Protein AF-A0A6P0XL24-F1 (afdb_monomer_lite)

Foldseek 3Di:
DCDDDPHPLNVQVVQLVDQDEEEAEDDQVQFQHEQEDPPAEREHQAAYEYDAPAANTYEYAPQLPAHENYEYHNPDPDDHHYHYHRHHFYNADHPDDDGHYDYD

pLDDT: mean 95.88, std 4.55, range [62.28, 98.69]

Sequence (104 aa):
MDSGNGSLRDAIAMANATPDADTITFDSSLTGMTIGLTSGELSITNSLTINGLGANLLTVDAQQNGFRVFNIDNGSDDLINVFIDGLTITGGNPIGGGGGIFTF

Structure (mmCIF, N/CA/C/O backbone):
data_AF-A0A6P0XL24-F1
#
_entry.id   AF-A0A6P0XL24-F1
#
loop_
_atom_site.group_PDB
_atom_site.id
_atom_site.type_symbol
_atom_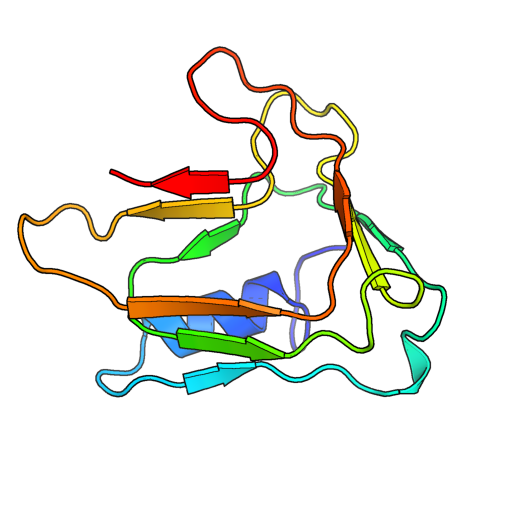site.label_atom_id
_atom_site.label_alt_id
_atom_site.label_comp_id
_atom_site.label_asym_id
_atom_site.label_entity_id
_atom_site.label_seq_id
_atom_site.pdbx_PDB_ins_code
_atom_site.Cartn_x
_atom_site.Cartn_y
_atom_site.Cartn_z
_atom_site.occupancy
_atom_site.B_iso_or_equiv
_atom_site.auth_seq_id
_atom_site.auth_comp_id
_atom_site.auth_asym_id
_atom_site.auth_atom_id
_atom_site.pdbx_PDB_model_num
ATOM 1 N N . MET A 1 1 ? 1.167 8.682 11.256 1.00 62.28 1 MET A N 1
ATOM 2 C CA . MET A 1 1 ? 1.949 9.107 10.081 1.00 62.28 1 MET A CA 1
ATOM 3 C C . MET A 1 1 ? 2.245 7.854 9.287 1.00 62.28 1 MET A C 1
ATOM 5 O O . MET A 1 1 ? 2.660 6.875 9.892 1.00 62.28 1 MET A O 1
ATOM 9 N N . ASP A 1 2 ? 1.980 7.853 7.986 1.00 85.69 2 ASP A N 1
ATOM 10 C CA . ASP A 1 2 ? 2.252 6.726 7.080 1.00 85.69 2 ASP A CA 1
ATOM 11 C C . ASP A 1 2 ? 3.706 6.698 6.585 1.00 85.69 2 ASP A C 1
ATOM 13 O O . ASP A 1 2 ? 4.013 6.088 5.565 1.00 85.69 2 ASP A O 1
ATOM 17 N N . SER A 1 3 ? 4.590 7.399 7.290 1.00 83.44 3 SER A N 1
ATOM 18 C CA . SER A 1 3 ? 6.005 7.558 6.991 1.00 83.44 3 SER A CA 1
ATOM 19 C C . SER A 1 3 ? 6.843 7.312 8.246 1.00 83.44 3 SER A C 1
ATOM 21 O O . SER A 1 3 ? 6.372 7.484 9.374 1.00 83.44 3 SER A O 1
ATOM 23 N N . GLY A 1 4 ? 8.093 6.901 8.035 1.00 91.94 4 GLY A N 1
ATOM 24 C CA . GLY A 1 4 ? 9.034 6.532 9.091 1.00 91.94 4 GLY A CA 1
ATOM 25 C C . GLY A 1 4 ? 9.270 5.025 9.182 1.00 91.94 4 GLY A C 1
ATOM 26 O O . GLY A 1 4 ? 8.536 4.228 8.593 1.00 91.94 4 GLY A O 1
ATOM 27 N N . ASN A 1 5 ? 10.318 4.662 9.922 1.00 94.56 5 ASN A N 1
ATOM 28 C CA . ASN A 1 5 ? 10.800 3.290 10.048 1.00 94.56 5 ASN A CA 1
ATOM 29 C C . ASN A 1 5 ? 9.691 2.343 10.535 1.00 94.56 5 ASN A C 1
ATOM 31 O O . ASN A 1 5 ? 9.088 2.588 11.582 1.00 94.56 5 ASN A O 1
ATOM 35 N N . GLY A 1 6 ? 9.456 1.257 9.800 1.00 94.62 6 GLY A N 1
ATOM 36 C CA . GLY A 1 6 ? 8.434 0.253 10.124 1.00 94.62 6 GLY A CA 1
ATOM 37 C C . GLY A 1 6 ? 7.008 0.617 9.694 1.00 94.62 6 GLY A C 1
ATOM 38 O O . GLY A 1 6 ? 6.070 -0.115 10.000 1.00 94.62 6 GLY A O 1
ATOM 39 N N . SER A 1 7 ? 6.819 1.731 8.980 1.00 97.50 7 SER A N 1
ATOM 40 C CA . SER A 1 7 ? 5.555 2.011 8.291 1.00 97.50 7 SER A CA 1
ATOM 41 C C . SER A 1 7 ? 5.386 1.116 7.057 1.00 97.50 7 SER A C 1
ATOM 43 O O . SER A 1 7 ? 6.358 0.614 6.498 1.00 97.50 7 SER A O 1
ATOM 45 N N . LEU A 1 8 ? 4.149 0.963 6.572 1.00 98.00 8 LEU A N 1
ATOM 46 C CA . LEU A 1 8 ? 3.886 0.237 5.322 1.00 98.00 8 LEU A CA 1
ATOM 47 C C . LEU A 1 8 ? 4.637 0.854 4.130 1.00 98.00 8 LEU A C 1
ATOM 49 O O . LEU A 1 8 ? 5.175 0.134 3.295 1.00 98.00 8 LEU A O 1
ATOM 53 N N . ARG A 1 9 ? 4.714 2.187 4.068 1.00 98.31 9 ARG A N 1
ATOM 54 C CA . ARG A 1 9 ? 5.454 2.900 3.020 1.00 98.31 9 ARG A CA 1
ATOM 55 C C . ARG A 1 9 ? 6.944 2.577 3.053 1.00 98.31 9 ARG A C 1
ATOM 57 O O . ARG A 1 9 ? 7.537 2.367 2.003 1.00 98.31 9 ARG A O 1
ATOM 64 N N . ASP A 1 10 ? 7.524 2.538 4.246 1.00 97.81 10 ASP A N 1
ATOM 65 C CA . ASP A 1 10 ? 8.926 2.182 4.457 1.00 97.81 10 ASP A CA 1
ATOM 66 C C . ASP A 1 10 ? 9.199 0.722 4.065 1.00 97.81 10 ASP A C 1
ATOM 68 O O . ASP A 1 10 ? 10.123 0.451 3.304 1.00 97.81 10 ASP A O 1
ATOM 72 N N . ALA A 1 11 ? 8.328 -0.209 4.467 1.00 98.25 11 ALA A N 1
ATOM 73 C CA . ALA A 1 11 ? 8.425 -1.615 4.074 1.00 98.25 11 ALA A CA 1
ATOM 74 C C . ALA A 1 11 ? 8.359 -1.815 2.549 1.00 98.25 11 ALA A C 1
ATOM 76 O O . ALA A 1 11 ? 9.155 -2.571 1.996 1.00 98.25 11 ALA A O 1
ATOM 77 N N . ILE A 1 12 ? 7.463 -1.102 1.858 1.00 98.44 12 ILE A N 1
ATOM 78 C CA . ILE A 1 12 ? 7.381 -1.132 0.390 1.00 98.44 12 ILE A CA 1
ATOM 79 C C . ILE A 1 12 ? 8.632 -0.515 -0.244 1.00 98.44 12 ILE A C 1
ATOM 81 O O . ILE A 1 12 ? 9.159 -1.063 -1.207 1.00 98.44 12 ILE A O 1
ATOM 85 N N . ALA A 1 13 ? 9.148 0.592 0.295 1.00 98.00 13 ALA A N 1
ATOM 86 C CA . ALA A 1 13 ? 10.373 1.205 -0.213 1.00 98.00 13 ALA A CA 1
ATOM 87 C C . ALA A 1 13 ? 11.584 0.264 -0.091 1.00 98.00 13 ALA A C 1
ATOM 89 O O . ALA A 1 13 ? 12.399 0.209 -1.009 1.00 98.00 13 ALA A O 1
ATOM 90 N N . MET A 1 14 ? 11.677 -0.500 1.002 1.00 97.75 14 MET A N 1
ATOM 91 C CA . MET A 1 14 ? 12.698 -1.539 1.159 1.00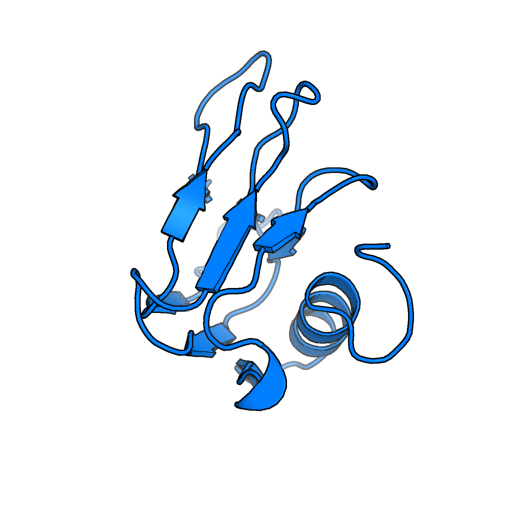 97.75 14 MET A CA 1
ATOM 92 C C . MET A 1 14 ? 12.517 -2.673 0.143 1.00 97.75 14 MET A C 1
ATOM 94 O O . MET A 1 14 ? 13.485 -3.021 -0.525 1.00 97.75 14 MET A O 1
ATOM 98 N N . ALA A 1 15 ? 11.293 -3.183 -0.033 1.00 98.00 15 ALA A N 1
ATOM 99 C CA . ALA A 1 15 ? 10.991 -4.245 -1.000 1.00 98.00 15 ALA A CA 1
ATOM 100 C C . ALA A 1 15 ? 11.234 -3.828 -2.463 1.00 98.00 15 ALA A C 1
ATOM 102 O O . ALA A 1 15 ? 11.632 -4.624 -3.306 1.00 98.00 15 ALA A O 1
ATOM 103 N N . ASN A 1 16 ? 11.035 -2.552 -2.786 1.00 97.81 16 ASN A N 1
ATOM 104 C CA . ASN A 1 16 ? 11.369 -2.019 -4.105 1.00 97.81 16 ASN A CA 1
ATOM 105 C C . ASN A 1 16 ? 12.888 -1.947 -4.352 1.00 97.81 16 ASN A C 1
ATOM 107 O O . ASN A 1 16 ? 13.313 -1.865 -5.502 1.00 97.81 16 ASN A O 1
ATOM 111 N N . ALA A 1 17 ? 13.703 -1.915 -3.292 1.00 97.38 17 ALA A N 1
ATOM 112 C CA . ALA A 1 17 ? 15.156 -1.773 -3.372 1.00 97.38 17 ALA A CA 1
ATOM 113 C C . ALA A 1 17 ? 15.906 -3.118 -3.365 1.00 97.38 17 ALA A C 1
ATOM 115 O O . ALA A 1 17 ? 17.125 -3.142 -3.559 1.00 97.38 17 ALA A O 1
ATOM 116 N N . THR A 1 18 ? 15.207 -4.226 -3.132 1.00 93.75 18 THR A N 1
ATOM 117 C CA . THR A 1 18 ? 15.751 -5.584 -3.194 1.00 93.75 18 THR A CA 1
ATOM 118 C C . THR A 1 18 ? 15.530 -6.172 -4.592 1.00 93.75 18 THR A C 1
ATOM 120 O O . THR A 1 18 ? 14.558 -5.818 -5.248 1.00 93.75 18 THR A O 1
ATOM 123 N N . PRO A 1 19 ? 16.423 -7.036 -5.111 1.00 89.75 19 PRO A N 1
ATOM 124 C CA . PRO A 1 19 ? 16.186 -7.715 -6.390 1.00 89.75 19 PRO A CA 1
ATOM 125 C C . PRO A 1 19 ? 15.132 -8.826 -6.301 1.00 89.75 19 PRO A C 1
ATOM 127 O O . PRO A 1 19 ? 14.401 -9.063 -7.260 1.00 89.75 19 PRO A O 1
ATOM 130 N N . ASP A 1 20 ? 15.076 -9.514 -5.160 1.00 92.81 20 ASP A N 1
ATOM 131 C CA . ASP A 1 20 ? 14.181 -10.645 -4.926 1.00 92.81 20 ASP A CA 1
ATOM 132 C C . ASP A 1 20 ? 12.822 -10.180 -4.389 1.00 92.81 20 ASP A C 1
ATOM 134 O O . ASP A 1 20 ? 12.707 -9.117 -3.786 1.00 92.81 20 ASP A O 1
ATOM 138 N N . ALA A 1 21 ? 11.786 -10.997 -4.589 1.00 94.12 21 ALA A N 1
ATOM 139 C CA . ALA A 1 21 ? 10.449 -10.671 -4.110 1.00 94.12 21 ALA A CA 1
ATOM 140 C C . ALA A 1 21 ? 10.340 -10.813 -2.584 1.00 94.12 21 ALA A C 1
ATOM 142 O O . ALA A 1 21 ? 10.518 -11.904 -2.036 1.00 94.12 21 ALA A O 1
ATOM 143 N N . ASP A 1 22 ? 9.963 -9.726 -1.914 1.00 98.31 22 ASP A N 1
ATOM 144 C CA . ASP A 1 22 ? 9.800 -9.689 -0.462 1.00 98.31 22 ASP A CA 1
ATOM 145 C C . ASP A 1 22 ? 8.365 -9.979 -0.011 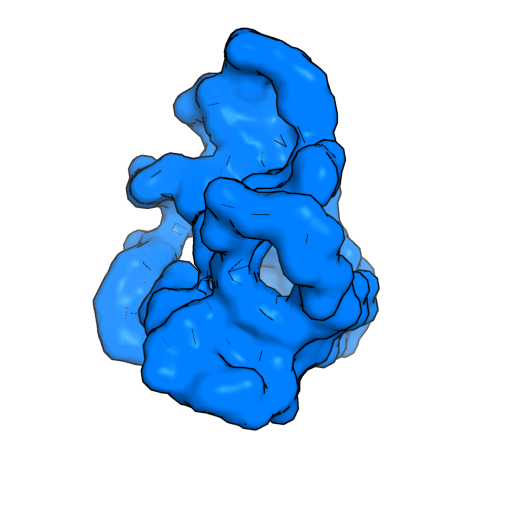1.00 98.31 22 ASP A C 1
ATOM 147 O O . ASP A 1 22 ? 7.391 -9.837 -0.755 1.00 98.31 22 ASP A O 1
ATOM 151 N N . THR A 1 23 ? 8.223 -10.371 1.257 1.00 98.44 23 THR A N 1
ATOM 152 C CA . THR A 1 23 ? 6.922 -10.503 1.923 1.00 98.44 23 THR A CA 1
ATOM 153 C C . THR A 1 23 ? 6.796 -9.485 3.048 1.00 98.44 23 THR A C 1
ATOM 155 O O . THR A 1 23 ? 7.537 -9.524 4.027 1.00 98.44 23 THR A O 1
ATOM 158 N N . ILE A 1 24 ? 5.806 -8.606 2.933 1.00 98.56 24 ILE A N 1
ATOM 159 C CA . ILE A 1 24 ? 5.409 -7.648 3.958 1.00 98.56 24 ILE A CA 1
ATOM 160 C C . ILE A 1 24 ? 4.318 -8.284 4.821 1.00 98.56 24 ILE A C 1
ATOM 162 O O . ILE A 1 24 ? 3.262 -8.686 4.328 1.00 98.56 24 ILE A O 1
ATOM 166 N N . THR A 1 25 ? 4.571 -8.344 6.126 1.00 98.19 25 THR A N 1
ATOM 167 C CA . THR A 1 25 ? 3.621 -8.791 7.153 1.00 98.19 25 THR A CA 1
ATOM 168 C C . THR A 1 25 ? 3.366 -7.679 8.159 1.00 98.19 25 THR A C 1
ATOM 170 O O . THR A 1 25 ? 4.217 -6.814 8.359 1.00 98.19 25 THR A O 1
ATOM 173 N N . PHE A 1 26 ? 2.232 -7.737 8.850 1.00 98.19 26 PHE A N 1
ATOM 174 C CA . PHE A 1 26 ? 1.861 -6.749 9.860 1.00 98.19 26 PHE A CA 1
ATOM 175 C C . PHE A 1 26 ? 1.934 -7.330 11.267 1.00 98.19 26 PHE A C 1
ATOM 177 O O . PHE A 1 26 ? 1.610 -8.496 11.493 1.00 98.19 26 PHE A O 1
ATOM 184 N N . ASP A 1 27 ? 2.331 -6.495 12.226 1.00 97.88 27 ASP A N 1
ATOM 185 C CA . ASP A 1 27 ? 2.251 -6.851 13.637 1.00 97.88 27 ASP A CA 1
ATOM 186 C C . ASP A 1 27 ? 0.780 -6.995 14.060 1.00 97.88 27 ASP A C 1
ATOM 188 O O . ASP A 1 27 ? -0.067 -6.170 13.713 1.00 97.88 27 ASP A O 1
ATOM 192 N N . SER A 1 28 ? 0.474 -8.036 14.837 1.00 97.62 28 SER A N 1
ATOM 193 C CA . SER A 1 28 ? -0.885 -8.322 15.318 1.00 97.62 28 SER A CA 1
ATOM 194 C C . SER A 1 28 ? -1.525 -7.177 16.118 1.00 97.62 28 SER A C 1
ATOM 196 O O . SER A 1 28 ? -2.752 -7.082 16.172 1.00 97.62 28 SER A O 1
ATOM 198 N N . SER A 1 29 ? -0.726 -6.275 16.695 1.00 97.25 29 SER A N 1
ATOM 199 C CA . SER A 1 29 ? -1.198 -5.061 17.370 1.00 97.25 29 SER A CA 1
ATOM 200 C C . SER A 1 29 ? -1.954 -4.097 16.450 1.00 97.25 29 SER A C 1
ATOM 202 O O . SER A 1 29 ? -2.703 -3.261 16.947 1.00 97.25 29 SER A O 1
ATOM 204 N N . LEU A 1 30 ? -1.826 -4.243 15.127 1.00 97.00 30 LEU A N 1
ATOM 205 C CA . LEU A 1 30 ? -2.573 -3.463 14.136 1.00 97.00 30 LEU A CA 1
ATOM 206 C C . LEU A 1 30 ? -3.986 -4.009 13.864 1.00 97.00 30 LEU A C 1
ATOM 208 O O . LEU A 1 30 ? -4.704 -3.464 13.027 1.00 97.00 30 LEU A O 1
ATOM 212 N N . THR A 1 31 ? -4.417 -5.060 14.565 1.00 98.25 31 THR A N 1
ATOM 213 C CA . THR A 1 31 ? -5.766 -5.626 14.415 1.00 98.25 31 THR A CA 1
ATOM 214 C C . THR A 1 31 ? -6.848 -4.587 14.735 1.00 98.25 31 THR A C 1
ATOM 216 O O . THR A 1 31 ? -6.863 -3.986 15.806 1.00 98.25 31 THR A O 1
ATOM 219 N N . GLY A 1 32 ? -7.789 -4.401 13.809 1.00 97.88 32 GLY A N 1
ATOM 220 C CA . GLY A 1 32 ? -8.867 -3.413 13.874 1.00 97.88 32 GLY A CA 1
ATOM 221 C C . GLY A 1 32 ? -8.426 -1.977 13.569 1.00 97.88 32 GLY A C 1
ATOM 222 O O . GLY A 1 32 ? -9.237 -1.060 13.690 1.00 97.88 32 GLY A O 1
ATOM 223 N N . MET A 1 33 ? -7.161 -1.757 13.197 1.00 97.69 33 MET A N 1
ATOM 224 C CA . MET A 1 33 ? -6.627 -0.421 12.939 1.00 97.69 33 MET A CA 1
ATOM 225 C C . MET A 1 33 ? -6.761 0.002 11.473 1.00 97.69 33 MET A C 1
ATOM 227 O O . MET A 1 33 ? -7.036 -0.788 10.569 1.00 97.69 33 MET A O 1
ATOM 231 N N . THR A 1 34 ? -6.549 1.298 11.245 1.00 97.75 34 THR A N 1
ATOM 232 C CA . THR A 1 34 ? -6.465 1.904 9.914 1.00 97.75 34 THR A CA 1
ATOM 233 C C . THR A 1 34 ? -5.101 2.560 9.727 1.00 97.75 34 THR A C 1
ATOM 235 O O . THR A 1 34 ? -4.693 3.407 10.522 1.00 97.75 34 THR A O 1
ATOM 238 N N . ILE A 1 35 ? -4.413 2.190 8.650 1.00 97.75 35 ILE A N 1
ATOM 239 C CA . ILE A 1 35 ? -3.227 2.868 8.133 1.00 97.75 35 ILE A CA 1
ATOM 240 C C . ILE A 1 35 ? -3.720 3.973 7.194 1.00 97.75 35 ILE A C 1
ATOM 242 O O . ILE A 1 35 ? -4.028 3.725 6.029 1.00 97.75 35 ILE A O 1
ATOM 246 N N . GLY A 1 36 ? -3.839 5.191 7.724 1.00 97.75 36 GLY A N 1
ATOM 247 C CA . GLY A 1 36 ? -4.230 6.369 6.947 1.00 97.75 36 GLY A CA 1
ATOM 248 C C . GLY A 1 36 ? -3.045 6.955 6.185 1.00 97.75 36 GLY A C 1
ATOM 249 O O . GLY A 1 36 ? -2.051 7.340 6.805 1.00 97.75 36 GLY A O 1
ATOM 250 N N . LEU A 1 37 ? -3.152 7.024 4.860 1.00 97.38 37 LEU A N 1
ATOM 251 C CA . LEU A 1 37 ? -2.139 7.590 3.981 1.00 97.38 37 LEU A CA 1
ATOM 252 C C . LEU A 1 37 ? -2.291 9.109 3.906 1.00 97.38 37 LEU A C 1
ATOM 254 O O . LEU A 1 37 ? -3.277 9.641 3.396 1.00 97.38 37 LEU A O 1
ATOM 258 N N . THR A 1 38 ? -1.266 9.806 4.385 1.00 95.19 38 THR A N 1
ATOM 259 C CA . THR A 1 38 ? -1.193 11.273 4.372 1.00 95.19 38 THR A CA 1
ATOM 260 C C . THR A 1 38 ? -0.127 11.799 3.419 1.00 95.19 38 THR A C 1
ATOM 262 O O . THR A 1 38 ? -0.128 12.982 3.090 1.00 95.19 38 THR A O 1
ATOM 265 N N . SER A 1 39 ? 0.762 10.920 2.948 1.00 94.88 39 SER A N 1
ATOM 266 C CA . SER A 1 39 ? 1.959 11.287 2.187 1.00 94.88 39 SER A CA 1
ATOM 267 C C . SER A 1 39 ? 1.886 10.897 0.701 1.00 94.88 39 SER A C 1
ATOM 269 O O . SER A 1 39 ? 2.917 10.848 0.036 1.00 94.88 39 SER A O 1
ATOM 271 N N . GLY A 1 40 ? 0.689 10.601 0.178 1.00 95.69 40 GLY A N 1
ATOM 272 C CA . GLY A 1 40 ? 0.457 10.165 -1.206 1.00 95.69 40 GLY A CA 1
ATOM 273 C C . GLY A 1 40 ? 0.154 8.670 -1.344 1.00 95.69 40 GLY A C 1
ATOM 274 O O . GLY A 1 40 ? -0.000 7.958 -0.352 1.00 95.69 40 GLY A O 1
ATOM 275 N N . GLU A 1 41 ? 0.097 8.178 -2.580 1.00 97.06 41 GLU A N 1
ATOM 276 C CA . GLU A 1 41 ? -0.081 6.749 -2.881 1.00 97.06 41 GLU A CA 1
ATOM 277 C C . GLU A 1 41 ? 1.151 5.909 -2.485 1.00 97.06 41 GLU A C 1
ATOM 279 O O . GLU A 1 41 ? 2.247 6.438 -2.275 1.00 97.06 41 GLU A O 1
ATOM 284 N N . LEU A 1 42 ? 0.978 4.594 -2.342 1.00 98.31 42 LEU A N 1
ATOM 285 C CA . LEU A 1 42 ? 2.054 3.632 -2.101 1.00 98.31 42 LEU A CA 1
ATOM 286 C C . LEU A 1 42 ? 2.549 3.077 -3.443 1.00 98.31 42 LEU A C 1
ATOM 288 O O . LEU A 1 42 ? 1.820 2.352 -4.118 1.00 98.31 42 LEU A O 1
ATOM 292 N N . SER A 1 43 ? 3.779 3.428 -3.824 1.00 97.81 43 SER A N 1
ATOM 293 C CA . SER A 1 43 ? 4.383 2.990 -5.088 1.00 97.81 43 SER A CA 1
ATOM 294 C C . SER A 1 43 ? 5.041 1.621 -4.937 1.00 97.81 43 SER A C 1
ATOM 296 O O . SER A 1 43 ? 5.947 1.472 -4.118 1.00 97.81 43 SER A O 1
ATOM 298 N N . ILE A 1 44 ? 4.609 0.642 -5.726 1.00 98.31 44 ILE A N 1
ATOM 299 C CA . ILE A 1 44 ? 5.181 -0.704 -5.801 1.00 98.31 44 ILE A CA 1
ATOM 300 C C . ILE A 1 44 ? 5.832 -0.848 -7.175 1.00 98.31 44 ILE A C 1
ATOM 302 O O . ILE A 1 44 ? 5.146 -0.851 -8.195 1.00 98.31 44 ILE A O 1
ATOM 306 N N . THR A 1 45 ? 7.157 -0.959 -7.187 1.00 97.75 45 THR A N 1
ATOM 307 C CA . THR A 1 45 ? 7.977 -0.997 -8.407 1.00 97.75 45 THR A CA 1
ATOM 308 C C . THR A 1 45 ? 8.748 -2.311 -8.547 1.00 97.75 45 THR A C 1
ATOM 310 O O . THR A 1 45 ? 9.491 -2.479 -9.509 1.00 97.75 45 THR A O 1
ATOM 313 N N . ASN A 1 46 ? 8.595 -3.239 -7.597 1.00 97.44 46 ASN A N 1
ATOM 314 C CA . ASN A 1 46 ? 9.132 -4.595 -7.667 1.00 97.44 46 ASN A CA 1
ATOM 315 C C . ASN A 1 46 ? 8.084 -5.631 -7.224 1.00 97.44 46 ASN A C 1
ATOM 317 O O . ASN A 1 46 ? 7.087 -5.301 -6.578 1.00 97.44 46 ASN A O 1
ATOM 321 N N . SER A 1 47 ? 8.314 -6.895 -7.582 1.00 97.69 47 SER A N 1
ATOM 322 C CA . SER A 1 47 ? 7.502 -8.024 -7.138 1.00 97.69 47 SER A CA 1
ATOM 323 C C . SER A 1 47 ? 7.519 -8.121 -5.616 1.00 97.69 47 SER A C 1
ATOM 325 O O . SER A 1 47 ? 8.583 -8.114 -5.005 1.00 97.69 47 SER A O 1
ATOM 327 N N . LEU A 1 48 ? 6.347 -8.245 -4.997 1.00 98.25 48 LEU A N 1
ATOM 328 C CA . LEU A 1 48 ? 6.232 -8.421 -3.552 1.00 98.25 48 LEU A CA 1
ATOM 329 C C . LEU A 1 48 ? 4.901 -9.067 -3.170 1.00 98.25 48 LEU A C 1
ATOM 331 O O . LEU A 1 48 ? 3.940 -9.098 -3.940 1.00 98.25 48 LEU A O 1
ATOM 335 N N . THR A 1 49 ? 4.842 -9.566 -1.944 1.00 98.69 49 THR A N 1
ATOM 336 C CA . THR A 1 49 ? 3.620 -10.059 -1.309 1.00 98.69 49 THR A CA 1
ATOM 337 C C . THR A 1 49 ? 3.291 -9.199 -0.095 1.00 98.69 49 THR A C 1
ATOM 339 O O . THR A 1 49 ? 4.151 -8.960 0.744 1.00 98.69 49 THR A O 1
ATOM 342 N N . ILE A 1 50 ? 2.042 -8.759 0.032 1.00 98.69 50 ILE A N 1
ATOM 343 C CA . ILE A 1 50 ? 1.505 -8.082 1.213 1.00 98.69 50 ILE A CA 1
ATOM 344 C C . ILE A 1 50 ? 0.470 -9.002 1.851 1.00 98.69 50 ILE A C 1
ATOM 346 O O . ILE A 1 50 ? -0.628 -9.174 1.322 1.00 98.69 50 ILE A O 1
ATOM 350 N N . ASN A 1 51 ? 0.820 -9.552 3.010 1.00 98.50 51 ASN A N 1
ATOM 351 C CA . ASN A 1 51 ? -0.059 -10.394 3.811 1.00 98.50 51 ASN A CA 1
ATOM 352 C C . ASN A 1 51 ? -0.669 -9.560 4.935 1.00 98.50 51 ASN A C 1
ATOM 354 O O . ASN A 1 51 ? -0.057 -9.367 5.989 1.00 98.50 51 ASN A O 1
ATOM 358 N N . GLY A 1 52 ? -1.872 -9.045 4.699 1.00 97.94 52 GLY A N 1
ATOM 359 C CA . GLY A 1 52 ? -2.669 -8.372 5.712 1.00 97.94 52 GLY A CA 1
ATOM 360 C C . GLY A 1 52 ? -3.145 -9.311 6.823 1.00 97.94 52 GLY A C 1
ATOM 361 O O . GLY A 1 52 ? -3.034 -10.532 6.740 1.00 97.94 52 GLY A O 1
ATOM 362 N N . LEU A 1 53 ? -3.707 -8.731 7.886 1.00 98.25 53 LEU A N 1
ATOM 363 C CA . LEU A 1 53 ? -4.213 -9.495 9.036 1.00 98.25 53 LEU A CA 1
ATOM 364 C C . LEU A 1 53 ? -5.578 -10.155 8.767 1.00 98.25 53 LEU A C 1
ATOM 366 O O . LEU A 1 53 ? -6.038 -10.967 9.562 1.00 98.25 53 LEU A O 1
ATOM 370 N N . GLY A 1 54 ? -6.234 -9.791 7.663 1.00 98.25 54 GLY A N 1
ATOM 371 C CA . GLY A 1 54 ? -7.602 -10.142 7.298 1.00 98.25 54 GLY A CA 1
ATOM 372 C C . GLY A 1 54 ? -8.371 -8.882 6.901 1.00 98.25 54 GLY A C 1
ATOM 373 O O . GLY A 1 54 ? -8.213 -7.836 7.527 1.00 98.25 54 GLY A O 1
ATOM 374 N N . ALA A 1 55 ? -9.228 -8.959 5.877 1.00 95.69 55 ALA A N 1
ATOM 375 C CA . ALA A 1 55 ? -9.865 -7.763 5.308 1.00 95.69 55 ALA A CA 1
ATOM 376 C C . ALA A 1 55 ? -10.665 -6.943 6.341 1.00 95.69 55 ALA A C 1
ATOM 378 O O . ALA A 1 55 ? -10.645 -5.719 6.307 1.00 95.69 55 ALA A O 1
ATOM 379 N N . ASN A 1 56 ? -11.295 -7.601 7.319 1.00 97.00 56 ASN A N 1
ATOM 380 C CA . ASN A 1 56 ? -12.031 -6.934 8.404 1.00 97.00 56 ASN A CA 1
ATOM 381 C C . ASN A 1 56 ? -11.138 -6.452 9.563 1.00 97.00 56 ASN A C 1
ATOM 383 O O . ASN A 1 56 ? -11.649 -5.916 10.544 1.00 97.00 56 ASN A O 1
ATOM 387 N N . LEU A 1 57 ? -9.829 -6.705 9.498 1.00 98.12 57 LEU A N 1
ATOM 388 C CA . LEU A 1 57 ? -8.883 -6.523 10.599 1.00 98.12 57 LEU A CA 1
ATOM 389 C C . LEU A 1 57 ? -7.805 -5.482 10.302 1.00 98.12 57 LEU A C 1
ATOM 391 O O . LEU A 1 57 ? -7.155 -5.037 11.240 1.00 98.12 57 LEU A O 1
ATOM 395 N N . LEU A 1 58 ? -7.603 -5.075 9.052 1.00 98.44 58 LEU A N 1
ATOM 396 C CA . LEU A 1 58 ? -6.670 -4.000 8.739 1.00 98.44 58 LEU A CA 1
ATOM 397 C C . LEU A 1 58 ? -7.107 -3.243 7.489 1.00 98.44 58 LEU A C 1
ATOM 399 O O . LEU A 1 58 ? -7.309 -3.833 6.426 1.00 98.44 58 LEU A O 1
ATOM 403 N N . THR A 1 59 ? -7.212 -1.925 7.627 1.00 98.62 59 THR A N 1
ATOM 404 C CA . THR A 1 59 ? -7.574 -1.017 6.537 1.00 98.62 59 THR A CA 1
ATOM 405 C C . THR A 1 59 ? -6.370 -0.184 6.121 1.00 98.62 59 THR A C 1
ATOM 407 O O . THR A 1 59 ? -5.691 0.385 6.973 1.00 98.62 59 THR A O 1
ATOM 410 N N . VAL A 1 60 ? -6.145 -0.048 4.816 1.00 98.38 60 VAL A N 1
ATOM 411 C CA . VAL A 1 60 ? -5.283 0.981 4.226 1.00 98.38 60 VAL A CA 1
ATOM 412 C C . VAL A 1 60 ? -6.182 1.996 3.527 1.00 98.38 60 VAL A C 1
ATOM 414 O O . VAL A 1 60 ? -6.958 1.643 2.636 1.00 98.38 60 VAL A O 1
ATOM 417 N N . ASP A 1 61 ? -6.111 3.249 3.966 1.00 98.44 61 ASP A N 1
ATOM 418 C CA . ASP A 1 61 ? -7.057 4.296 3.582 1.00 98.44 61 ASP A CA 1
ATOM 419 C C . ASP A 1 61 ? -6.324 5.506 2.993 1.00 98.44 61 ASP A C 1
ATOM 421 O O . ASP A 1 61 ? -5.516 6.128 3.677 1.00 98.44 61 ASP A O 1
ATOM 425 N N . ALA A 1 62 ? -6.618 5.864 1.740 1.00 97.38 62 ALA A N 1
ATOM 426 C CA . ALA A 1 62 ? -6.102 7.081 1.098 1.00 97.38 62 ALA A CA 1
ATOM 427 C C . ALA A 1 62 ? -6.838 8.371 1.521 1.00 97.38 62 ALA A C 1
ATOM 429 O O . ALA A 1 62 ? -6.494 9.465 1.072 1.00 97.38 62 ALA A O 1
ATOM 430 N N . GLN A 1 63 ? -7.840 8.259 2.396 1.00 96.75 63 GLN A N 1
ATOM 431 C CA . GLN A 1 63 ? -8.532 9.358 3.075 1.00 96.75 63 GLN A CA 1
ATOM 432 C C . GLN A 1 63 ? -9.131 10.411 2.130 1.00 96.75 63 GLN A C 1
ATOM 434 O O . GLN A 1 63 ? -9.287 11.571 2.499 1.00 96.75 63 GLN A O 1
ATOM 439 N N . GLN A 1 64 ? -9.467 10.012 0.901 1.00 96.31 64 GLN A N 1
ATOM 440 C CA . GLN A 1 64 ? -10.026 10.867 -0.150 1.00 96.31 64 GLN A CA 1
ATOM 441 C C . GLN A 1 64 ? -9.117 12.047 -0.536 1.00 96.31 64 GLN A C 1
ATOM 443 O O . GLN A 1 64 ? -9.586 13.026 -1.114 1.00 96.31 64 GLN A O 1
ATOM 448 N N . ASN A 1 65 ? -7.808 11.937 -0.290 1.00 93.62 65 ASN A N 1
ATOM 449 C CA . ASN A 1 65 ? -6.827 13.014 -0.459 1.00 93.62 65 ASN A CA 1
ATOM 450 C C . ASN A 1 65 ? -6.333 13.212 -1.909 1.00 93.62 65 ASN A C 1
ATOM 452 O O . ASN A 1 65 ? -5.245 13.738 -2.135 1.00 93.62 65 ASN A O 1
ATOM 456 N N . GLY A 1 66 ? -7.117 12.813 -2.914 1.00 95.25 66 GLY A N 1
ATOM 457 C CA . GLY A 1 66 ? -6.786 13.077 -4.321 1.00 95.25 66 GLY A CA 1
ATOM 458 C C . GLY A 1 66 ? -5.817 12.082 -4.972 1.00 95.25 66 GLY A C 1
ATOM 459 O O . GLY A 1 66 ? -5.341 12.342 -6.076 1.00 95.25 66 GLY A O 1
ATOM 460 N N . PHE A 1 67 ? -5.510 10.959 -4.318 1.00 95.81 67 PHE A N 1
ATOM 461 C CA . PHE A 1 67 ? -4.610 9.915 -4.825 1.00 95.81 67 PHE A CA 1
ATOM 462 C C . PHE A 1 67 ? -5.186 8.504 -4.628 1.00 95.81 67 PHE A C 1
ATOM 464 O O . PHE A 1 67 ? -6.258 8.329 -4.039 1.00 95.81 67 PHE A O 1
ATOM 471 N N . ARG A 1 68 ? -4.496 7.500 -5.182 1.00 97.19 68 ARG A N 1
ATOM 472 C CA . ARG A 1 68 ? -4.815 6.068 -5.054 1.00 97.19 68 ARG A CA 1
ATOM 473 C C . ARG A 1 68 ? -4.258 5.498 -3.755 1.00 97.19 68 ARG A C 1
ATOM 475 O O . ARG A 1 68 ? -3.413 6.123 -3.124 1.00 97.19 68 ARG A O 1
ATOM 482 N N . VAL A 1 69 ? -4.647 4.281 -3.381 1.00 98.38 69 VAL A N 1
ATOM 483 C CA . VAL A 1 69 ? -3.950 3.582 -2.288 1.00 98.38 69 VAL A CA 1
ATOM 484 C C . VAL A 1 69 ? -2.629 2.996 -2.784 1.00 98.38 69 VAL A C 1
ATOM 486 O O . VAL A 1 69 ? -1.580 3.329 -2.239 1.00 98.38 69 VAL A O 1
ATOM 489 N N . PHE A 1 70 ? -2.672 2.184 -3.842 1.00 98.44 70 PHE A N 1
ATOM 490 C CA . PHE A 1 70 ? -1.498 1.553 -4.446 1.00 98.44 70 PHE A CA 1
ATOM 491 C C . PHE A 1 70 ? -1.345 1.937 -5.920 1.00 98.44 70 PHE A C 1
ATOM 493 O O . PHE A 1 70 ? -2.317 1.900 -6.682 1.00 98.44 70 PHE A O 1
ATOM 500 N N . ASN A 1 71 ? -0.111 2.241 -6.313 1.00 97.50 71 ASN A N 1
ATOM 501 C CA . ASN A 1 71 ? 0.317 2.374 -7.701 1.00 97.50 71 ASN A CA 1
ATOM 502 C C . ASN A 1 71 ? 1.356 1.290 -7.994 1.00 97.50 71 ASN A C 1
ATOM 504 O O . ASN A 1 71 ? 2.433 1.308 -7.403 1.00 97.50 71 ASN A O 1
ATOM 508 N N . ILE A 1 72 ? 1.007 0.336 -8.852 1.00 97.44 72 ILE A N 1
ATOM 509 C CA . ILE A 1 72 ? 1.855 -0.797 -9.219 1.00 97.44 72 ILE A CA 1
ATOM 510 C C . ILE A 1 72 ? 2.349 -0.550 -10.640 1.00 97.44 72 ILE A C 1
ATOM 512 O O . ILE A 1 72 ? 1.603 -0.743 -11.598 1.00 97.44 72 ILE A O 1
ATOM 516 N N . ASP A 1 73 ? 3.577 -0.062 -10.749 1.00 95.56 73 ASP A N 1
ATOM 517 C CA . ASP A 1 73 ? 4.201 0.324 -12.013 1.00 95.56 73 ASP A CA 1
ATOM 518 C C . ASP A 1 73 ? 5.719 0.392 -11.799 1.00 95.56 73 ASP A C 1
ATOM 520 O O . ASP A 1 73 ? 6.194 1.141 -10.943 1.00 95.56 73 ASP A O 1
ATOM 524 N N . ASN A 1 74 ? 6.488 -0.404 -12.543 1.00 94.81 74 ASN A N 1
ATOM 525 C CA . ASN A 1 74 ? 7.954 -0.379 -12.502 1.00 94.81 74 ASN A CA 1
ATOM 526 C C . ASN A 1 74 ? 8.572 0.535 -13.579 1.00 94.81 74 ASN A C 1
ATOM 528 O O . ASN A 1 74 ? 9.796 0.659 -13.638 1.00 94.81 74 ASN A O 1
ATOM 532 N N . GLY A 1 75 ? 7.755 1.173 -14.423 1.00 94.75 75 GLY A N 1
ATOM 533 C CA . GLY A 1 75 ? 8.194 2.029 -15.522 1.00 94.75 75 GLY A CA 1
ATOM 534 C C . GLY A 1 75 ? 8.871 1.284 -16.679 1.00 94.75 75 GLY A C 1
ATOM 535 O O . GLY A 1 75 ? 9.577 1.921 -17.464 1.00 94.75 75 GLY A O 1
ATOM 536 N N . SER A 1 76 ? 8.698 -0.038 -16.772 1.00 93.25 76 SER A N 1
ATOM 537 C CA . SER A 1 76 ? 9.254 -0.925 -17.803 1.00 93.25 76 SER A CA 1
ATOM 538 C C . SER A 1 76 ? 8.150 -1.811 -18.397 1.00 93.25 76 SER A C 1
ATOM 540 O O . SER A 1 76 ? 7.053 -1.898 -17.858 1.00 93.25 76 SER A O 1
ATOM 542 N N . ASP A 1 77 ? 8.455 -2.514 -19.488 1.00 90.81 77 ASP A N 1
ATOM 543 C CA . ASP A 1 77 ? 7.596 -3.578 -20.031 1.00 90.81 77 ASP A CA 1
ATOM 544 C C . ASP A 1 77 ? 7.780 -4.919 -19.274 1.00 90.81 77 ASP A C 1
ATOM 546 O O . ASP A 1 77 ? 7.128 -5.921 -19.585 1.00 90.81 77 ASP A O 1
ATOM 550 N N . ASP A 1 78 ? 8.695 -4.967 -18.297 1.00 90.88 78 ASP A N 1
ATOM 551 C CA . ASP A 1 78 ? 8.952 -6.148 -17.471 1.00 90.88 78 ASP A CA 1
ATOM 552 C C . ASP A 1 78 ? 7.805 -6.408 -16.487 1.00 90.88 78 ASP A C 1
ATOM 554 O O . ASP A 1 78 ? 7.344 -5.510 -15.785 1.00 90.88 78 ASP A O 1
ATOM 558 N N . LEU A 1 79 ? 7.396 -7.672 -16.357 1.00 91.56 79 LEU A N 1
ATOM 559 C CA . LEU A 1 79 ? 6.340 -8.062 -15.425 1.00 91.56 79 LEU A CA 1
ATOM 560 C C . LEU A 1 79 ? 6.844 -8.086 -13.977 1.00 91.56 79 LEU A C 1
ATOM 562 O O . LEU A 1 79 ? 7.816 -8.777 -13.662 1.00 91.56 79 LEU A O 1
ATOM 566 N N . ILE A 1 80 ? 6.106 -7.430 -13.079 1.00 95.50 80 ILE A N 1
ATOM 567 C CA . ILE A 1 80 ? 6.231 -7.607 -11.627 1.00 95.50 80 ILE A CA 1
ATOM 568 C C . ILE A 1 80 ? 5.007 -8.335 -11.071 1.00 95.50 80 ILE A C 1
ATOM 570 O O . ILE A 1 80 ? 3.866 -8.043 -11.425 1.00 95.50 80 ILE A O 1
ATOM 574 N N . ASN A 1 81 ? 5.242 -9.299 -10.183 1.00 95.88 81 ASN A N 1
ATOM 575 C CA . ASN A 1 81 ? 4.181 -10.063 -9.538 1.00 95.88 81 ASN A CA 1
ATOM 576 C C . ASN A 1 81 ? 3.888 -9.471 -8.162 1.00 95.88 81 ASN A C 1
ATOM 578 O O . ASN A 1 81 ? 4.717 -9.558 -7.256 1.00 95.88 81 ASN A O 1
ATOM 582 N N . VAL A 1 82 ? 2.697 -8.895 -8.003 1.00 98.06 82 VAL A N 1
ATOM 583 C CA . VAL A 1 82 ? 2.256 -8.302 -6.739 1.00 98.06 82 VAL A CA 1
ATOM 584 C C . VAL A 1 82 ? 1.054 -9.067 -6.200 1.00 98.06 82 VAL A C 1
ATOM 586 O O . VAL A 1 82 ? 0.014 -9.151 -6.851 1.00 98.06 82 VAL A O 1
ATOM 589 N N . PHE A 1 83 ? 1.194 -9.600 -4.989 1.00 98.12 83 PHE A N 1
ATOM 590 C CA . PHE A 1 83 ? 0.116 -10.266 -4.262 1.00 98.12 83 PHE A CA 1
ATOM 591 C C . PHE A 1 83 ? -0.302 -9.393 -3.083 1.00 98.12 83 PHE A C 1
ATOM 593 O O . PHE A 1 83 ? 0.534 -9.031 -2.262 1.00 98.12 83 PHE A O 1
ATOM 600 N N . ILE A 1 84 ? -1.585 -9.050 -2.988 1.00 98.31 84 ILE A N 1
ATOM 601 C CA . ILE A 1 84 ? -2.137 -8.2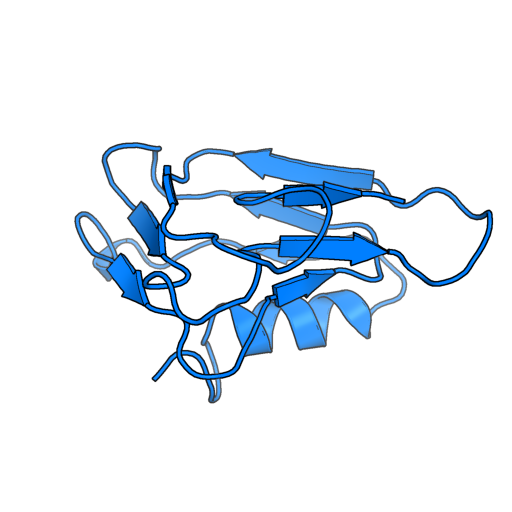88 -1.863 1.00 98.31 84 ILE A CA 1
ATOM 602 C C . ILE A 1 84 ? -3.318 -9.073 -1.316 1.00 98.31 84 ILE A C 1
ATOM 604 O O . ILE A 1 84 ? -4.311 -9.264 -2.017 1.00 98.31 84 ILE A O 1
ATOM 608 N N . ASP A 1 85 ? -3.204 -9.523 -0.072 1.00 98.12 85 ASP A N 1
ATOM 609 C CA . ASP A 1 85 ? -4.232 -10.305 0.606 1.00 98.12 85 ASP A CA 1
ATOM 610 C C . ASP A 1 85 ? -4.543 -9.733 1.992 1.00 98.12 85 ASP A C 1
ATOM 612 O O . ASP A 1 85 ? -3.731 -9.036 2.600 1.00 98.12 85 ASP A O 1
ATOM 616 N N . GLY A 1 86 ? -5.741 -10.022 2.504 1.00 97.94 86 GLY A N 1
ATOM 617 C CA . GLY A 1 86 ? -6.075 -9.761 3.903 1.00 97.94 86 GLY A CA 1
ATOM 618 C C . GLY A 1 86 ? -6.123 -8.282 4.306 1.00 97.94 86 GLY A C 1
ATOM 619 O O . GLY A 1 86 ? -5.904 -7.981 5.478 1.00 97.94 86 GLY A O 1
ATOM 620 N N . LEU A 1 87 ? -6.416 -7.363 3.382 1.00 98.19 87 LEU A N 1
ATOM 621 C CA . LEU A 1 87 ? -6.553 -5.925 3.651 1.00 98.19 87 LEU A CA 1
ATOM 622 C C . LEU A 1 87 ? -7.885 -5.378 3.130 1.00 98.19 87 LEU A C 1
ATOM 624 O O . LEU A 1 87 ? -8.350 -5.772 2.062 1.00 98.19 87 LEU A O 1
ATOM 628 N N . THR A 1 88 ? -8.461 -4.408 3.839 1.00 98.56 88 THR A N 1
ATOM 629 C CA . THR A 1 88 ? -9.397 -3.456 3.226 1.00 98.56 88 THR A CA 1
ATOM 630 C C . THR A 1 88 ? -8.601 -2.323 2.583 1.00 98.56 88 THR A C 1
ATOM 632 O O . THR A 1 88 ? -7.727 -1.738 3.217 1.00 98.56 88 THR A O 1
ATOM 635 N N . ILE A 1 89 ? -8.924 -1.985 1.335 1.00 98.50 89 ILE A N 1
ATOM 636 C CA . ILE A 1 89 ? -8.296 -0.903 0.565 1.00 98.50 89 ILE A CA 1
ATOM 637 C C . ILE A 1 89 ? -9.378 0.127 0.248 1.00 98.50 89 ILE A C 1
ATOM 639 O O . ILE A 1 89 ? -10.364 -0.207 -0.409 1.00 98.50 89 ILE A O 1
ATOM 643 N N . THR A 1 90 ? -9.229 1.363 0.727 1.00 98.38 90 THR A N 1
ATOM 644 C CA . THR A 1 90 ? -10.303 2.365 0.632 1.00 98.38 90 THR A CA 1
ATOM 645 C C . THR A 1 90 ? -9.800 3.804 0.499 1.00 98.38 90 THR A C 1
ATOM 647 O O . THR A 1 90 ? -8.602 4.076 0.509 1.00 98.38 90 THR A O 1
ATOM 650 N N . GLY A 1 91 ? -10.741 4.730 0.310 1.00 97.75 91 GLY A N 1
ATOM 651 C CA . GLY A 1 91 ? -10.503 6.174 0.30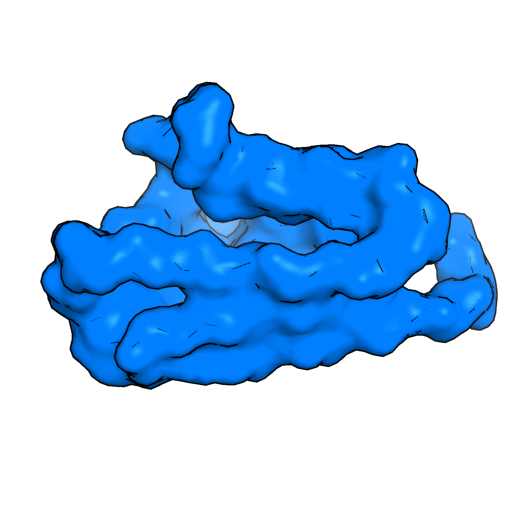8 1.00 97.75 91 GLY A CA 1
ATOM 652 C C . GLY A 1 91 ? -9.734 6.712 -0.893 1.00 97.75 91 GLY A C 1
ATOM 653 O O . GLY A 1 91 ? -9.405 7.892 -0.910 1.00 97.75 91 GLY A O 1
ATOM 654 N N . GLY A 1 92 ? -9.448 5.892 -1.902 1.00 97.81 92 GLY A N 1
ATOM 655 C CA . GLY A 1 92 ? -8.828 6.365 -3.132 1.00 97.81 92 GLY A CA 1
ATOM 656 C C . GLY A 1 92 ? -9.761 7.268 -3.934 1.00 97.81 92 GLY A C 1
ATOM 657 O O . GLY A 1 92 ? -10.905 6.897 -4.193 1.00 97.81 92 GLY A O 1
ATOM 658 N N . ASN A 1 93 ? -9.273 8.440 -4.340 1.00 97.25 93 ASN A N 1
ATOM 659 C CA . ASN A 1 93 ? -10.027 9.400 -5.153 1.00 97.25 93 ASN A CA 1
ATOM 660 C C . ASN A 1 93 ? -9.097 10.205 -6.086 1.00 97.25 93 ASN A C 1
ATOM 662 O O . ASN A 1 93 ? -8.981 11.422 -5.934 1.00 97.25 93 ASN A O 1
ATOM 666 N N . PRO A 1 94 ? -8.356 9.549 -6.996 1.00 96.25 94 PRO A N 1
ATOM 667 C CA . PRO A 1 94 ? -7.451 10.242 -7.902 1.00 96.25 94 PRO A CA 1
ATOM 668 C C . PRO A 1 94 ? -8.204 11.009 -8.995 1.00 96.25 94 PRO A C 1
ATOM 670 O O . PRO A 1 94 ? -9.284 10.614 -9.433 1.00 96.25 94 PRO A O 1
ATOM 673 N N . ILE A 1 95 ? -7.567 12.0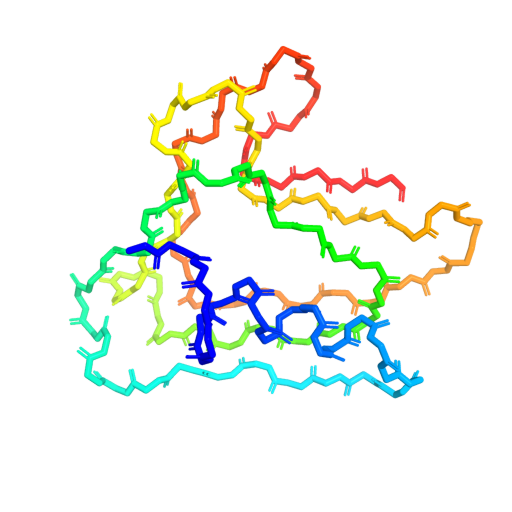46 -9.540 1.00 90.88 95 ILE A N 1
ATOM 674 C CA . ILE A 1 95 ? -7.928 12.564 -10.866 1.00 90.88 95 ILE A CA 1
ATOM 675 C C . ILE A 1 95 ? -7.255 11.643 -11.898 1.00 90.88 95 ILE A C 1
ATOM 677 O O . ILE A 1 95 ? -6.137 11.899 -12.335 1.00 90.88 95 ILE A O 1
ATOM 681 N N . GLY A 1 96 ? -7.890 10.511 -12.222 1.00 88.31 96 GLY A N 1
ATOM 682 C CA . GLY A 1 96 ? -7.336 9.503 -13.131 1.00 88.31 96 GLY A CA 1
ATOM 683 C C . GLY A 1 96 ? -7.944 8.110 -12.955 1.00 88.31 96 GLY A C 1
ATOM 684 O O . GLY A 1 96 ? -8.981 7.946 -12.320 1.00 88.31 96 GLY A O 1
ATOM 685 N N . GLY A 1 97 ? -7.301 7.099 -13.544 1.00 89.88 97 GLY A N 1
ATOM 686 C CA . GLY A 1 97 ? -7.727 5.702 -13.429 1.00 89.88 97 GLY A CA 1
ATOM 687 C C . GLY A 1 97 ? -7.355 5.065 -12.088 1.00 89.88 97 GLY A C 1
ATOM 688 O O . GLY A 1 97 ? -6.347 5.427 -11.475 1.00 89.88 97 GLY A O 1
ATOM 689 N N . GLY A 1 98 ? -8.141 4.071 -11.676 1.00 92.25 98 GLY A N 1
ATOM 690 C CA . GLY A 1 98 ? -7.975 3.363 -10.408 1.00 92.25 98 GLY A CA 1
ATOM 691 C C . GLY A 1 98 ? -8.715 4.034 -9.250 1.00 92.25 98 GLY A C 1
ATOM 692 O O . GLY A 1 98 ? -9.632 4.828 -9.437 1.00 92.25 98 GLY A O 1
ATOM 693 N N . GLY A 1 99 ? -8.327 3.675 -8.032 1.00 92.69 99 GLY A N 1
ATOM 694 C CA . GLY A 1 99 ? -8.888 4.209 -6.792 1.00 92.69 99 GLY A CA 1
ATOM 695 C C . GLY A 1 99 ? -8.240 3.492 -5.621 1.00 92.69 99 GLY A C 1
ATOM 696 O O . GLY A 1 99 ? -7.365 4.037 -4.960 1.00 92.69 99 GLY A O 1
ATOM 697 N N . GLY A 1 100 ? -8.562 2.212 -5.448 1.00 96.31 100 GLY A N 1
ATOM 698 C CA . GLY A 1 100 ? -7.772 1.342 -4.578 1.00 96.31 100 GLY A CA 1
ATOM 699 C C . GLY A 1 100 ? -6.403 1.055 -5.191 1.00 96.31 100 GLY A C 1
ATOM 700 O O . GLY A 1 100 ? -5.379 1.488 -4.675 1.00 96.31 100 GLY A O 1
ATOM 701 N N . ILE A 1 101 ? -6.404 0.366 -6.329 1.00 97.69 101 ILE A N 1
ATOM 702 C CA . ILE A 1 101 ? -5.193 -0.103 -7.004 1.00 97.69 101 ILE A CA 1
ATOM 703 C C . ILE A 1 101 ? -5.203 0.407 -8.445 1.00 97.69 101 ILE A C 1
ATOM 705 O O . ILE A 1 101 ? -6.250 0.425 -9.097 1.00 97.69 101 ILE A O 1
ATOM 709 N N . PHE A 1 102 ? -4.040 0.822 -8.932 1.00 96.75 102 PHE A N 1
ATOM 710 C CA . PHE A 1 102 ? -3.762 1.005 -10.350 1.00 96.75 102 PHE A CA 1
ATOM 711 C C . PHE A 1 102 ? -2.570 0.131 -10.735 1.00 96.75 102 PHE A C 1
ATOM 713 O O . PHE A 1 102 ? -1.613 0.040 -9.968 1.00 96.75 102 PHE A O 1
ATOM 720 N N . THR A 1 103 ? -2.663 -0.512 -11.895 1.00 92.88 103 THR A N 1
ATOM 721 C CA . THR A 1 103 ? -1.591 -1.297 -12.513 1.00 92.88 103 THR A CA 1
ATOM 722 C C . THR A 1 103 ? -1.393 -0.785 -13.931 1.00 92.88 103 THR A C 1
ATOM 724 O O . THR A 1 103 ? -2.392 -0.485 -14.600 1.00 92.88 103 THR A O 1
ATOM 727 N N . PHE A 1 104 ? -0.152 -0.726 -14.392 1.00 83.69 104 PHE A N 1
ATOM 728 C CA . PHE A 1 104 ? 0.187 -0.431 -15.779 1.00 83.69 104 PHE A CA 1
ATOM 729 C C . PHE A 1 104 ? 1.083 -1.532 -16.337 1.00 83.69 104 PHE A C 1
ATOM 731 O O . PHE A 1 104 ? 1.902 -2.056 -15.549 1.00 83.69 104 PHE A O 1
#

Secondary structure (DSSP, 8-state):
---STTSHHHHHHHHHHSSSPEEEE--GGGTTEEEE--S--EEE-S-EEEE-S-TTTEEEE-TTSSS-SEEE--SSSS---EEEES-EEE----SSS-SSEEE-

Radius of gyration: 12.9 Å; chains: 1; bounding box: 28×24×37 Å